Protein AF-A0A7K0YHH3-F1 (afdb_monomer)

Sequence (75 aa):
MNQEIPPGWYPDPDGKPADRYWNGSDWTSDTRPHVAKPFYSSPTPPKKSGVDSNEIALMVGIMVLLVIVAFGYEY

Secondary structure (DSSP, 8-state):
----PPSEEEE-TT--SEEEEE-SSSEEEEEEE--------S----------HHHHHHHHHHHHHHHHHHHHTT-

Structure (mmCIF, N/CA/C/O backbone):
data_AF-A0A7K0YHH3-F1
#
_entry.id   AF-A0A7K0YHH3-F1
#
loop_
_atom_site.group_PDB
_atom_site.id
_atom_site.type_symbol
_atom_site.label_atom_id
_atom_site.label_alt_id
_atom_site.label_comp_id
_atom_site.label_asym_id
_atom_site.label_entity_id
_atom_site.label_seq_id
_atom_site.pdbx_PDB_ins_code
_atom_site.Cartn_x
_atom_site.Cartn_y
_atom_site.Cartn_z
_atom_site.occupancy
_atom_site.B_iso_or_equiv
_atom_site.auth_seq_id
_atom_site.auth_comp_id
_atom_site.auth_asym_id
_atom_site.auth_atom_id
_atom_site.pdbx_PDB_model_num
ATOM 1 N N . MET A 1 1 ? 0.178 -3.213 29.158 1.00 45.38 1 MET A N 1
ATOM 2 C CA . MET A 1 1 ? 0.774 -2.609 27.949 1.00 45.38 1 MET A CA 1
ATOM 3 C C . MET A 1 1 ? -0.262 -2.757 26.852 1.00 45.38 1 MET A C 1
ATOM 5 O O . MET A 1 1 ? -0.448 -3.870 26.382 1.00 45.38 1 MET A O 1
ATOM 9 N N . ASN A 1 2 ? -1.014 -1.702 26.535 1.00 58.47 2 ASN A N 1
ATOM 10 C CA . ASN A 1 2 ? -1.979 -1.759 25.437 1.00 58.47 2 ASN A CA 1
ATOM 11 C C . ASN A 1 2 ? -1.184 -1.618 24.136 1.00 58.47 2 ASN A C 1
ATOM 13 O O . ASN A 1 2 ? -0.587 -0.572 23.898 1.00 58.47 2 ASN A O 1
ATOM 17 N N . GLN A 1 3 ? -1.092 -2.690 23.349 1.00 62.50 3 GLN A N 1
ATOM 18 C CA . GLN A 1 3 ? -0.527 -2.633 22.002 1.00 62.50 3 GLN A CA 1
ATOM 19 C C . GLN A 1 3 ? -1.523 -1.905 21.099 1.00 62.50 3 GLN A C 1
ATOM 21 O O . GLN A 1 3 ? -2.386 -2.526 20.485 1.00 62.50 3 GLN A O 1
ATOM 26 N N . GLU A 1 4 ? -1.427 -0.581 21.056 1.00 75.06 4 GLU A N 1
ATOM 27 C CA . GLU A 1 4 ? -2.135 0.228 20.073 1.00 75.06 4 GLU A CA 1
ATOM 28 C C . GLU A 1 4 ? -1.520 -0.053 18.701 1.00 75.06 4 GLU A C 1
ATOM 30 O O . GLU A 1 4 ? -0.346 0.225 18.449 1.00 75.06 4 GLU A O 1
ATOM 35 N N . ILE A 1 5 ? -2.298 -0.691 17.830 1.00 83.25 5 ILE A N 1
ATOM 36 C CA . ILE A 1 5 ? -1.884 -0.960 16.456 1.00 83.25 5 ILE A CA 1
ATOM 37 C C . ILE A 1 5 ? -1.886 0.393 15.734 1.00 83.25 5 ILE A C 1
ATOM 39 O O . ILE A 1 5 ? -2.942 1.033 15.676 1.00 83.25 5 ILE A O 1
ATOM 43 N N . PRO A 1 6 ? -0.743 0.862 15.204 1.00 86.44 6 PRO A N 1
ATOM 44 C CA . PRO A 1 6 ? -0.700 2.150 14.533 1.00 86.44 6 PRO A CA 1
ATOM 45 C C . PRO A 1 6 ? -1.554 2.120 13.257 1.00 86.44 6 PRO A C 1
ATOM 47 O O . PRO A 1 6 ? -1.713 1.063 12.646 1.00 86.44 6 PRO A O 1
ATOM 50 N N . PRO A 1 7 ? -2.099 3.264 12.819 1.00 88.25 7 PRO A N 1
ATOM 51 C CA . PRO A 1 7 ? -2.825 3.335 11.561 1.00 88.25 7 PRO A CA 1
ATOM 52 C C . PRO A 1 7 ? -1.944 2.897 10.385 1.00 88.25 7 PRO A C 1
ATOM 54 O O . PRO A 1 7 ? -0.785 3.303 10.268 1.00 88.25 7 PRO A O 1
ATOM 57 N N . GLY A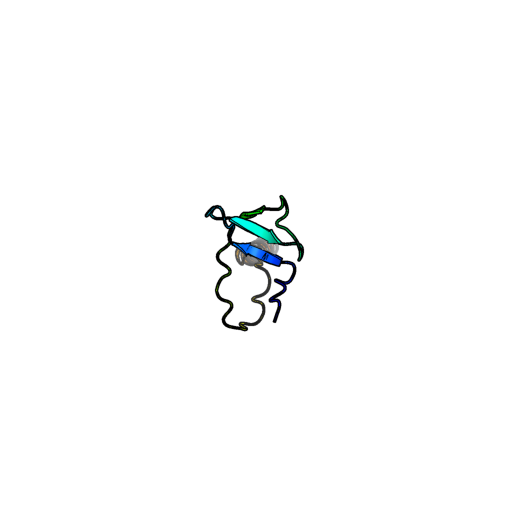 1 8 ? -2.487 2.071 9.494 1.00 86.44 8 GLY A N 1
ATOM 58 C CA . GLY A 1 8 ? -1.712 1.474 8.414 1.00 86.44 8 GLY A CA 1
ATOM 59 C C . GLY A 1 8 ? -2.457 0.405 7.626 1.00 86.44 8 GLY A C 1
ATOM 60 O O . GLY A 1 8 ? -3.602 0.074 7.902 1.00 86.44 8 GLY A O 1
ATOM 61 N N . TRP A 1 9 ? -1.784 -0.138 6.615 1.00 87.25 9 TRP A N 1
ATOM 62 C CA . TRP A 1 9 ? -2.299 -1.246 5.814 1.00 87.25 9 TRP A CA 1
ATOM 63 C C . TRP A 1 9 ? -1.858 -2.576 6.406 1.00 87.25 9 TRP A C 1
ATOM 65 O O . TRP A 1 9 ? -0.652 -2.824 6.523 1.00 87.25 9 TRP A O 1
ATOM 75 N N . TYR A 1 10 ? -2.828 -3.428 6.708 1.00 85.38 10 TYR A N 1
ATOM 76 C CA . TYR A 1 10 ? -2.618 -4.738 7.305 1.00 85.38 10 TYR A CA 1
ATOM 77 C C . TYR A 1 10 ? -3.373 -5.811 6.508 1.00 85.38 10 TYR A C 1
ATOM 79 O O . TYR A 1 10 ? -4.340 -5.477 5.819 1.00 85.38 10 TYR A O 1
ATOM 87 N N . PRO A 1 11 ? -2.956 -7.087 6.587 1.00 84.38 11 PRO A N 1
ATOM 88 C CA . PRO A 1 11 ? -3.667 -8.184 5.936 1.00 84.38 11 PRO A CA 1
ATOM 89 C C . PRO A 1 11 ? -5.132 -8.240 6.376 1.00 84.38 11 PRO A C 1
ATOM 91 O O . PRO A 1 11 ? -5.418 -8.077 7.564 1.00 84.38 11 PRO A O 1
ATOM 94 N N . ASP A 1 12 ? -6.046 -8.466 5.431 1.00 82.88 12 ASP A N 1
ATOM 95 C CA . ASP A 1 12 ? -7.473 -8.557 5.734 1.00 82.88 12 ASP A CA 1
ATOM 96 C C . ASP A 1 12 ? -7.744 -9.742 6.693 1.00 82.88 12 ASP A C 1
ATOM 98 O O . ASP A 1 12 ? -7.426 -10.886 6.343 1.00 82.88 12 ASP A O 1
ATOM 102 N N . PRO A 1 13 ? -8.330 -9.512 7.889 1.00 77.44 13 PRO A N 1
ATOM 103 C CA . PRO A 1 13 ? -8.656 -10.584 8.832 1.00 77.44 13 PRO A CA 1
ATOM 104 C C . PRO A 1 13 ? -9.678 -11.583 8.272 1.00 77.44 13 PRO A C 1
ATOM 106 O O . PRO A 1 13 ? -9.711 -12.726 8.721 1.00 77.44 13 PRO A O 1
ATOM 109 N N . ASP A 1 14 ? -10.464 -11.191 7.262 1.00 80.69 14 ASP A N 1
ATOM 110 C CA . ASP A 1 14 ? -11.378 -12.081 6.538 1.00 80.69 14 ASP A CA 1
ATOM 111 C C . ASP A 1 14 ? -10.640 -13.083 5.617 1.00 80.69 14 ASP A C 1
ATOM 113 O O . ASP A 1 14 ? -11.275 -13.878 4.923 1.00 80.69 14 ASP A O 1
ATOM 117 N N . GLY A 1 15 ? -9.302 -13.049 5.564 1.00 70.50 15 GLY A N 1
ATOM 118 C CA . GLY A 1 15 ? -8.485 -13.976 4.772 1.00 70.50 15 GLY A CA 1
ATOM 119 C C . GLY A 1 15 ? -8.501 -13.692 3.270 1.00 70.50 15 GLY A C 1
ATOM 120 O O . GLY A 1 15 ? -8.077 -14.525 2.466 1.00 70.50 15 GLY A O 1
ATOM 121 N N . LYS A 1 16 ? -8.995 -12.518 2.865 1.00 78.69 16 LYS A N 1
ATOM 122 C CA . LYS A 1 16 ? -8.953 -12.087 1.467 1.00 78.69 16 LYS A CA 1
ATOM 123 C C . LYS A 1 16 ? -7.502 -11.793 1.068 1.00 78.69 16 LYS A C 1
ATOM 125 O O . LYS A 1 16 ? -6.738 -11.294 1.892 1.00 78.69 16 LYS A O 1
ATOM 130 N N . PRO A 1 17 ? -7.119 -12.007 -0.204 1.00 80.25 17 PRO A N 1
ATOM 131 C CA . PRO A 1 17 ? -5.822 -11.582 -0.736 1.00 80.25 17 PRO A CA 1
ATOM 132 C C . PRO A 1 17 ? -5.787 -10.053 -0.955 1.00 80.25 17 PRO A C 1
ATOM 134 O O . PRO A 1 17 ? -5.451 -9.557 -2.031 1.00 80.25 17 PRO A O 1
ATOM 137 N N . ALA A 1 18 ? -6.177 -9.295 0.068 1.00 84.56 18 ALA A N 1
ATOM 138 C CA . ALA A 1 18 ? -6.242 -7.845 0.106 1.00 84.56 18 ALA A CA 1
ATOM 139 C C . ALA A 1 18 ? -5.651 -7.338 1.429 1.00 84.56 18 ALA A C 1
ATOM 141 O O . ALA A 1 18 ? -5.751 -8.001 2.459 1.00 84.56 18 ALA A O 1
ATOM 142 N N . ASP A 1 19 ? -5.045 -6.153 1.399 1.00 89.19 19 ASP A N 1
ATOM 143 C CA . ASP A 1 19 ? -4.790 -5.400 2.626 1.00 89.19 19 ASP A CA 1
ATOM 144 C C . ASP A 1 19 ? -6.010 -4.522 2.911 1.00 89.19 19 ASP A C 1
ATOM 146 O O . ASP A 1 19 ? -6.529 -3.873 1.996 1.00 89.19 19 ASP A O 1
ATOM 150 N N . ARG A 1 20 ? -6.419 -4.442 4.176 1.00 89.50 20 ARG A N 1
ATOM 151 C CA . ARG A 1 20 ? -7.413 -3.482 4.665 1.00 89.50 20 ARG A CA 1
ATOM 152 C C . ARG A 1 20 ? -6.711 -2.386 5.467 1.00 89.50 20 ARG A C 1
ATOM 154 O O . ARG A 1 20 ? -5.660 -2.616 6.070 1.00 89.50 20 ARG A O 1
ATOM 161 N N . TYR A 1 21 ? -7.244 -1.173 5.431 1.00 88.19 21 TYR A N 1
ATOM 162 C CA . TYR A 1 21 ? -6.682 -0.068 6.199 1.00 88.19 21 TYR A CA 1
ATOM 163 C C . TYR A 1 21 ? -7.216 -0.073 7.639 1.00 88.19 21 TYR A C 1
ATOM 165 O O . TYR A 1 21 ? -8.414 -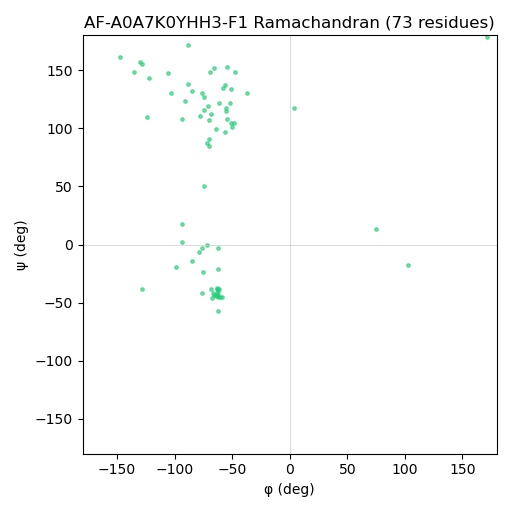0.211 7.878 1.00 88.19 21 TYR A O 1
ATOM 173 N N . TRP A 1 22 ? -6.313 0.063 8.604 1.00 88.62 22 TRP A N 1
ATOM 174 C CA . TRP A 1 22 ? -6.599 0.260 10.021 1.00 88.62 22 TRP A CA 1
ATOM 175 C C . TRP A 1 22 ? -6.369 1.729 10.362 1.00 88.62 22 TRP A C 1
ATOM 177 O O . TRP A 1 22 ? -5.316 2.273 10.029 1.00 88.62 22 TRP A O 1
ATOM 187 N N . ASN A 1 23 ? -7.325 2.377 11.028 1.00 87.00 23 ASN A N 1
ATOM 188 C CA . ASN A 1 23 ? -7.230 3.804 11.362 1.00 87.00 23 ASN A CA 1
ATOM 189 C C . ASN A 1 23 ? -6.651 4.086 12.765 1.00 87.00 23 ASN A C 1
ATOM 191 O O . ASN A 1 23 ? -6.545 5.246 13.152 1.00 87.00 23 ASN A O 1
ATOM 195 N N . GLY A 1 24 ? -6.259 3.052 13.516 1.00 89.06 24 GLY A N 1
ATOM 196 C CA . GLY A 1 24 ? -5.813 3.167 14.911 1.00 89.06 24 GLY A CA 1
ATOM 197 C C . GLY A 1 24 ? -6.869 2.732 15.935 1.00 89.06 24 GLY A C 1
ATOM 198 O O . GLY A 1 24 ? -6.520 2.426 17.071 1.00 89.06 24 GLY A O 1
ATOM 199 N N . SER A 1 25 ? -8.138 2.656 15.536 1.00 87.00 25 SER A N 1
ATOM 200 C CA . SER A 1 25 ? -9.264 2.239 16.384 1.00 87.00 25 SER A CA 1
ATOM 201 C C . SER A 1 25 ? -10.101 1.132 15.746 1.00 87.00 25 SER A C 1
ATOM 203 O O . SER A 1 25 ? -10.489 0.203 16.446 1.00 87.00 25 SER A O 1
ATOM 205 N N . ASP A 1 26 ? -10.312 1.196 14.427 1.00 87.75 26 ASP A N 1
ATOM 206 C CA . ASP A 1 26 ? -11.145 0.274 13.657 1.00 87.75 26 ASP A CA 1
ATOM 207 C C . ASP A 1 26 ? -10.612 0.059 12.227 1.00 87.75 26 ASP A C 1
ATOM 209 O O . ASP A 1 26 ? -9.845 0.856 11.669 1.00 87.75 26 ASP A O 1
ATOM 213 N N . TRP A 1 27 ? -11.059 -1.033 11.605 1.00 87.00 27 TRP A N 1
ATOM 214 C CA . TRP A 1 27 ? -10.827 -1.319 10.190 1.00 87.00 27 TRP A CA 1
ATOM 215 C C . TRP A 1 27 ? -11.745 -0.467 9.307 1.00 87.00 27 TRP A C 1
ATOM 217 O O . TRP A 1 27 ? -12.959 -0.455 9.508 1.00 87.00 27 TRP A O 1
ATOM 227 N N . THR A 1 28 ? -11.194 0.206 8.296 1.00 86.44 28 THR A N 1
ATOM 228 C CA . THR A 1 28 ? -11.984 0.991 7.335 1.00 86.44 28 THR A CA 1
ATOM 229 C C . THR A 1 28 ? -12.449 0.134 6.153 1.00 86.44 28 THR A C 1
ATOM 231 O O . THR A 1 28 ? -12.053 -1.021 5.991 1.00 86.44 28 THR A O 1
ATOM 234 N N . SER A 1 29 ? -13.315 0.701 5.305 1.00 86.69 29 SER A N 1
ATOM 235 C CA . SER A 1 29 ? -13.750 0.058 4.052 1.00 86.69 29 SER A CA 1
ATOM 236 C C . SER A 1 29 ? -12.694 0.117 2.942 1.00 86.69 29 SER A C 1
ATOM 238 O O . SER A 1 29 ? -12.909 -0.438 1.866 1.00 86.69 29 SER A O 1
ATOM 240 N N . ASP A 1 30 ? -11.558 0.776 3.182 1.00 86.44 30 ASP A N 1
ATOM 241 C CA . ASP A 1 30 ? -10.482 0.882 2.209 1.00 86.44 30 ASP A CA 1
ATOM 242 C C . ASP A 1 30 ? -9.732 -0.446 2.123 1.00 86.44 30 ASP A C 1
ATOM 244 O O . ASP A 1 30 ? -9.085 -0.898 3.074 1.00 86.44 30 ASP A O 1
ATOM 248 N N . THR A 1 31 ? -9.807 -1.066 0.950 1.00 88.62 31 THR A N 1
ATOM 249 C CA . THR A 1 31 ? -9.068 -2.285 0.625 1.00 88.62 31 THR A CA 1
ATOM 250 C C . THR A 1 31 ? -8.194 -2.053 -0.590 1.00 88.62 31 THR A C 1
ATOM 252 O O . THR A 1 31 ? -8.608 -1.393 -1.544 1.00 88.62 31 THR A O 1
ATOM 255 N N . ARG A 1 32 ? -7.008 -2.649 -0.595 1.00 82.81 32 ARG A N 1
ATOM 256 C CA . ARG A 1 32 ? -6.125 -2.682 -1.762 1.00 82.81 32 ARG A CA 1
ATOM 257 C C . ARG A 1 32 ? -5.700 -4.119 -2.054 1.00 82.81 32 ARG A C 1
ATOM 259 O O . ARG A 1 32 ? -5.675 -4.930 -1.127 1.00 82.81 32 ARG A O 1
ATOM 266 N N . PRO A 1 33 ? -5.330 -4.450 -3.302 1.00 80.38 33 PRO A N 1
ATOM 267 C CA . PRO A 1 33 ? -4.734 -5.745 -3.605 1.00 80.38 33 PRO A CA 1
ATOM 268 C C . PRO A 1 33 ? -3.566 -6.012 -2.656 1.00 80.38 33 PRO A C 1
ATOM 270 O O . PRO A 1 33 ? -2.744 -5.115 -2.439 1.00 80.38 33 PRO A O 1
ATOM 273 N N . HIS A 1 34 ? -3.496 -7.218 -2.085 1.00 74.75 34 HIS A N 1
ATOM 274 C CA . HIS A 1 34 ? -2.346 -7.625 -1.287 1.00 74.75 34 HIS A CA 1
ATOM 275 C C . HIS A 1 34 ? -1.170 -7.805 -2.241 1.00 74.75 34 HIS A C 1
ATOM 277 O O . HIS A 1 34 ? -0.897 -8.887 -2.760 1.00 74.75 34 HIS A O 1
ATOM 283 N N . VAL A 1 35 ? -0.494 -6.700 -2.536 1.00 67.50 35 VAL A N 1
ATOM 284 C CA . VAL A 1 35 ? 0.814 -6.747 -3.159 1.00 67.50 35 VAL A CA 1
ATOM 285 C C . VAL A 1 35 ? 1.705 -7.294 -2.066 1.00 67.50 35 VAL A C 1
ATOM 287 O O . VAL A 1 35 ? 1.963 -6.588 -1.089 1.00 67.50 35 VAL A O 1
ATOM 290 N N . ALA A 1 36 ? 2.124 -8.556 -2.200 1.00 62.81 36 ALA A N 1
ATOM 291 C CA . ALA A 1 36 ? 3.217 -9.087 -1.405 1.00 62.81 36 ALA A CA 1
ATOM 292 C C . ALA A 1 36 ? 4.328 -8.048 -1.511 1.00 62.81 36 ALA A C 1
ATOM 294 O O . ALA A 1 36 ? 4.907 -7.879 -2.587 1.00 62.81 36 ALA A O 1
ATOM 295 N N . LYS A 1 37 ? 4.526 -7.256 -0.447 1.00 59.00 37 LYS A N 1
ATOM 296 C CA . LYS A 1 37 ? 5.583 -6.254 -0.437 1.00 59.00 37 LYS A CA 1
ATOM 297 C C . LYS A 1 37 ? 6.824 -7.074 -0.755 1.00 59.00 37 LYS A C 1
ATOM 299 O O . LYS A 1 37 ? 7.091 -8.005 0.013 1.00 59.00 37 LYS A O 1
ATOM 304 N N . PRO A 1 38 ? 7.525 -6.833 -1.882 1.00 52.72 38 PRO A N 1
ATOM 305 C CA . PRO A 1 38 ? 8.809 -7.478 -2.063 1.00 52.72 38 PRO A CA 1
ATOM 306 C C . PRO A 1 38 ? 9.559 -7.151 -0.782 1.00 52.72 38 PRO A C 1
ATOM 308 O O . PRO A 1 38 ? 9.587 -5.982 -0.389 1.00 52.72 38 PRO A O 1
ATOM 311 N N . PHE A 1 39 ? 9.996 -8.176 -0.047 1.00 50.41 39 PHE A N 1
ATOM 312 C CA . PHE A 1 39 ? 10.795 -7.971 1.150 1.00 50.41 39 PHE A CA 1
ATOM 313 C C . PHE A 1 39 ? 11.927 -7.049 0.711 1.00 50.41 39 PHE A C 1
ATOM 315 O O . PHE A 1 39 ? 12.793 -7.454 -0.064 1.00 50.41 39 PHE A O 1
ATOM 322 N N . TYR A 1 40 ? 11.841 -5.773 1.088 1.00 44.53 40 TYR A N 1
ATOM 323 C CA . TYR A 1 40 ? 12.859 -4.800 0.762 1.00 44.53 40 TYR A CA 1
ATOM 324 C C . TYR A 1 40 ? 14.056 -5.197 1.617 1.00 44.53 40 TYR A C 1
ATOM 326 O O . TYR A 1 40 ? 14.190 -4.770 2.761 1.00 44.53 40 TYR A O 1
ATOM 334 N N . SER A 1 41 ? 14.921 -6.045 1.069 1.00 49.56 41 SER A N 1
ATOM 335 C CA . SER A 1 41 ? 16.335 -6.013 1.399 1.00 49.56 41 SER A CA 1
ATOM 336 C C . SER A 1 41 ? 16.788 -4.585 1.087 1.00 49.56 41 SER A C 1
ATOM 338 O O . SER A 1 41 ? 16.984 -4.230 -0.074 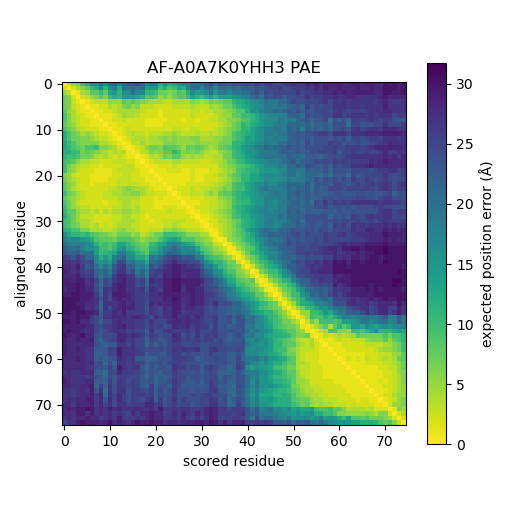1.00 49.56 41 SER A O 1
ATOM 340 N N . SER A 1 42 ? 16.837 -3.704 2.082 1.00 50.91 42 SER A N 1
ATOM 341 C CA . SER A 1 42 ? 17.401 -2.362 1.906 1.00 50.91 42 SER A CA 1
ATOM 342 C C . SER A 1 42 ? 18.829 -2.454 1.340 1.00 50.91 42 SER A C 1
ATOM 344 O O . SER A 1 42 ? 19.552 -3.381 1.700 1.00 50.91 42 SER A O 1
ATOM 346 N N . PRO A 1 43 ? 19.347 -1.452 0.609 1.00 50.03 43 PRO A N 1
ATOM 347 C CA . PRO A 1 43 ? 18.724 -0.576 -0.373 1.00 50.03 43 PRO A CA 1
ATOM 348 C C . PRO A 1 43 ? 19.516 -0.680 -1.693 1.00 50.03 43 PRO A C 1
ATOM 350 O O . PRO A 1 43 ? 20.645 -0.197 -1.785 1.00 50.03 43 PRO A O 1
ATOM 353 N N . THR A 1 44 ? 18.972 -1.278 -2.752 1.00 57.09 44 THR A N 1
ATOM 354 C CA . THR A 1 44 ? 19.583 -1.052 -4.072 1.00 57.09 44 THR A CA 1
ATOM 355 C C . THR A 1 44 ? 19.195 0.368 -4.504 1.00 57.09 44 THR A C 1
ATOM 357 O O . THR A 1 44 ? 18.006 0.690 -4.432 1.00 57.09 44 THR A O 1
ATOM 360 N N . PRO A 1 45 ? 20.151 1.245 -4.876 1.00 58.62 45 PRO A N 1
ATOM 361 C CA . PRO A 1 45 ? 19.872 2.619 -5.298 1.00 58.62 45 PRO A CA 1
ATOM 362 C C . PRO A 1 45 ? 18.731 2.644 -6.315 1.00 58.62 45 PRO A C 1
ATOM 364 O O . PRO A 1 45 ? 18.596 1.676 -7.069 1.00 58.62 45 PRO A O 1
ATOM 367 N N . PRO A 1 46 ? 17.910 3.713 -6.348 1.00 52.88 46 PRO A N 1
ATOM 368 C CA . PRO A 1 46 ? 16.752 3.776 -7.223 1.00 52.88 46 PRO A CA 1
ATOM 369 C C . PRO A 1 46 ? 17.236 3.508 -8.640 1.00 52.88 46 PRO A C 1
ATOM 371 O O . PRO A 1 46 ? 17.938 4.330 -9.237 1.00 52.88 46 PRO A O 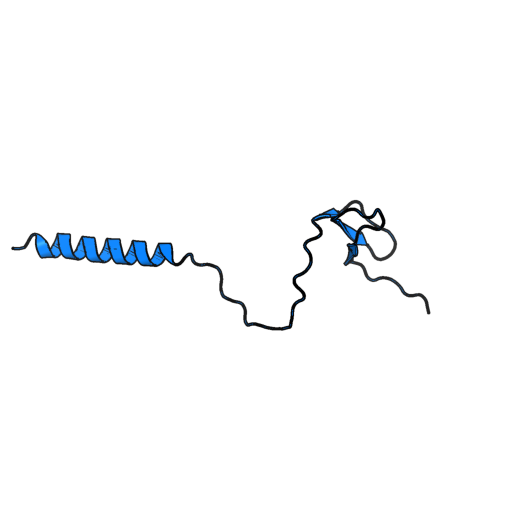1
ATOM 374 N N . LYS A 1 47 ? 16.911 2.322 -9.166 1.00 47.97 47 LYS A N 1
ATOM 375 C CA . LYS A 1 47 ? 17.106 2.034 -10.575 1.00 47.97 47 LYS A CA 1
ATOM 376 C C . LYS A 1 47 ? 16.167 3.009 -11.262 1.00 47.97 47 LYS A C 1
ATOM 378 O O . LYS A 1 47 ? 14.951 2.837 -11.213 1.00 47.97 47 LYS A O 1
ATOM 383 N N . LYS A 1 48 ? 16.761 4.106 -11.742 1.00 44.88 48 LYS A N 1
ATOM 384 C CA . LYS A 1 48 ? 16.106 5.175 -12.482 1.00 44.88 48 LYS A CA 1
ATOM 385 C C . LYS A 1 48 ? 15.055 4.553 -13.388 1.00 44.88 48 LYS A C 1
ATOM 387 O O . LYS A 1 48 ? 15.353 3.575 -14.073 1.00 44.88 48 LYS A O 1
ATOM 392 N N . SER A 1 49 ? 13.859 5.133 -13.291 1.00 45.91 49 SER A N 1
ATOM 393 C CA . SER A 1 49 ? 12.807 5.189 -14.299 1.00 45.91 49 SER A CA 1
ATOM 394 C C . SER A 1 49 ? 13.157 4.413 -15.558 1.00 45.91 49 SER A C 1
ATOM 396 O O . SER A 1 49 ? 14.120 4.772 -16.238 1.00 45.91 49 SER A O 1
ATOM 398 N N . GLY A 1 50 ? 12.374 3.376 -15.857 1.00 50.88 50 GLY A N 1
ATOM 399 C CA . GLY A 1 50 ? 12.368 2.766 -17.178 1.00 50.88 50 GLY A CA 1
ATOM 400 C C . GLY A 1 50 ? 12.199 3.866 -18.219 1.00 50.88 50 GLY A 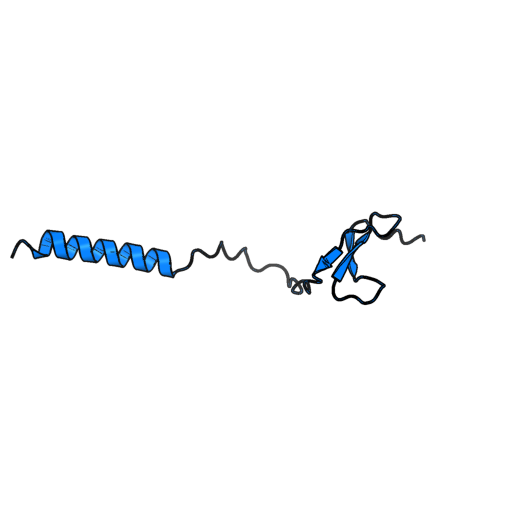C 1
ATOM 401 O O . GLY A 1 50 ? 11.121 4.421 -18.375 1.00 50.88 50 GLY A O 1
ATOM 402 N N . VAL A 1 51 ? 13.312 4.248 -18.833 1.00 50.47 51 VAL A N 1
ATOM 403 C CA . VAL A 1 51 ? 13.328 4.780 -20.182 1.00 50.47 51 VAL A CA 1
ATOM 404 C C . VAL A 1 51 ? 13.589 3.543 -21.005 1.00 50.47 51 VAL A C 1
ATOM 406 O O . VAL A 1 51 ? 14.658 2.926 -20.911 1.00 50.47 51 VAL A O 1
ATOM 409 N N . ASP A 1 52 ? 12.549 3.117 -21.699 1.00 52.16 52 ASP A N 1
ATOM 410 C CA . ASP A 1 52 ? 12.567 1.940 -22.535 1.00 52.16 52 ASP A CA 1
ATOM 411 C C . ASP A 1 52 ? 13.725 2.112 -23.521 1.00 52.16 52 ASP A C 1
ATOM 413 O O . ASP A 1 52 ? 13.764 3.039 -24.326 1.00 52.16 52 ASP A O 1
ATOM 417 N N . SER A 1 53 ? 14.743 1.252 -23.426 1.00 57.88 53 SER A N 1
ATOM 418 C CA . SER A 1 53 ? 15.971 1.376 -24.229 1.00 57.88 53 SER A CA 1
ATOM 419 C C . SER A 1 53 ? 15.718 1.247 -25.743 1.00 57.88 53 SER A C 1
ATOM 421 O O . SER A 1 53 ? 16.638 1.405 -26.541 1.00 57.88 53 SER A O 1
ATOM 423 N N . ASN A 1 54 ? 14.469 0.988 -26.139 1.00 54.94 54 ASN A N 1
ATOM 424 C CA . ASN A 1 54 ? 13.997 1.000 -27.515 1.00 54.94 54 ASN A CA 1
ATOM 425 C C . ASN A 1 54 ? 13.807 2.428 -28.082 1.00 54.94 54 ASN A C 1
ATOM 427 O O . ASN A 1 54 ? 13.937 2.597 -29.292 1.00 54.94 54 ASN A O 1
ATOM 431 N N . GLU A 1 55 ? 13.598 3.459 -27.253 1.00 57.06 55 GLU A N 1
ATOM 432 C CA . GLU A 1 55 ? 13.334 4.831 -27.716 1.00 57.06 55 GLU A CA 1
ATOM 433 C C . GLU A 1 55 ? 14.615 5.527 -28.210 1.00 57.06 55 GLU A C 1
ATOM 435 O O . GLU A 1 55 ? 14.640 6.143 -29.278 1.00 57.06 55 GLU A O 1
ATOM 440 N N . ILE A 1 56 ? 15.729 5.349 -27.487 1.00 62.78 56 ILE A N 1
ATOM 441 C CA . ILE A 1 56 ? 17.034 5.918 -27.867 1.00 62.78 56 ILE A CA 1
ATOM 442 C C . ILE A 1 56 ? 17.574 5.247 -29.139 1.00 62.78 56 ILE A C 1
ATOM 444 O O . ILE A 1 56 ? 18.133 5.920 -30.005 1.00 62.78 56 ILE A O 1
ATOM 448 N N . AL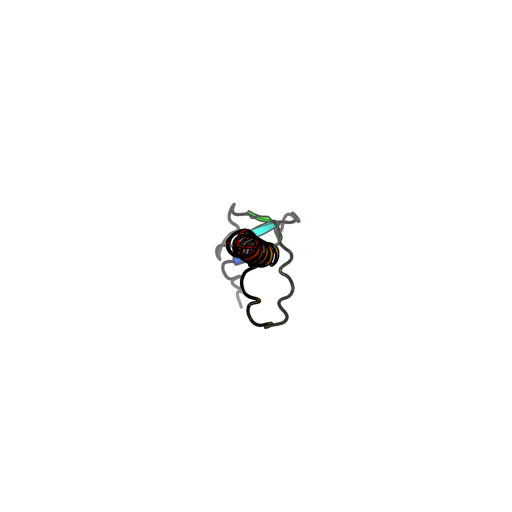A A 1 57 ? 17.375 3.934 -29.294 1.00 69.94 57 ALA A N 1
ATOM 449 C CA . ALA A 1 57 ? 17.799 3.208 -30.492 1.00 69.94 57 ALA A CA 1
ATOM 450 C C . ALA A 1 57 ? 17.063 3.697 -31.753 1.00 69.94 57 ALA A C 1
ATOM 452 O O . ALA A 1 57 ? 17.679 3.842 -32.810 1.00 69.94 57 ALA A O 1
ATOM 453 N N . LEU A 1 58 ? 15.769 4.010 -31.628 1.00 74.94 58 LEU A N 1
ATOM 454 C CA . LEU A 1 58 ? 14.967 4.554 -32.721 1.00 74.94 58 LEU A CA 1
ATOM 455 C C . LEU A 1 58 ? 15.444 5.957 -33.129 1.00 74.94 58 LEU A C 1
ATOM 457 O O . LEU A 1 58 ? 15.621 6.219 -34.317 1.00 74.94 58 LEU A O 1
ATOM 461 N N . MET A 1 59 ? 15.739 6.828 -32.157 1.00 70.25 59 MET A N 1
ATOM 462 C CA . MET A 1 59 ? 16.274 8.174 -32.412 1.00 70.25 59 MET A CA 1
ATOM 463 C C . MET A 1 59 ? 17.623 8.139 -33.147 1.00 70.25 59 MET A C 1
ATOM 465 O O . MET A 1 59 ? 17.814 8.858 -34.129 1.00 70.25 59 MET A O 1
ATOM 469 N N . VAL A 1 60 ? 18.549 7.274 -32.717 1.00 81.62 60 VAL A N 1
ATOM 470 C CA . VAL A 1 60 ? 19.862 7.123 -33.368 1.00 81.62 60 VAL A CA 1
ATOM 471 C C . VAL A 1 60 ? 19.713 6.550 -34.778 1.00 81.62 60 VAL A C 1
ATOM 473 O O . VAL A 1 60 ? 20.345 7.052 -35.706 1.00 81.62 60 VAL A O 1
ATOM 476 N N . GLY A 1 61 ? 18.845 5.552 -34.964 1.00 83.06 61 GLY A N 1
ATOM 477 C CA . GLY A 1 61 ? 18.558 4.985 -36.282 1.00 83.06 61 GLY A CA 1
ATOM 478 C C . GLY A 1 61 ? 18.023 6.027 -37.268 1.00 83.06 61 GLY A C 1
ATOM 479 O O . GLY A 1 61 ? 18.509 6.107 -38.394 1.00 83.06 61 GLY A O 1
ATOM 480 N N . ILE A 1 62 ? 17.082 6.873 -36.833 1.00 87.00 62 ILE A N 1
ATOM 481 C CA . ILE A 1 62 ? 16.535 7.961 -37.658 1.00 87.00 62 ILE A CA 1
ATOM 482 C C . ILE A 1 62 ? 17.619 8.990 -37.990 1.00 87.00 62 ILE A C 1
ATOM 484 O O . ILE A 1 62 ? 17.736 9.395 -39.142 1.00 87.00 62 ILE A O 1
ATOM 488 N N . MET A 1 63 ? 18.443 9.391 -37.018 1.00 86.69 63 MET A N 1
ATOM 489 C CA . MET A 1 63 ? 19.502 10.378 -37.246 1.00 86.69 63 MET A CA 1
ATOM 490 C C . MET A 1 63 ? 20.540 9.884 -38.263 1.00 86.69 63 MET A C 1
ATOM 492 O O . MET A 1 63 ? 20.867 10.606 -39.202 1.00 86.69 63 MET A O 1
ATOM 496 N N . VAL A 1 64 ? 20.995 8.634 -38.138 1.00 89.00 64 VAL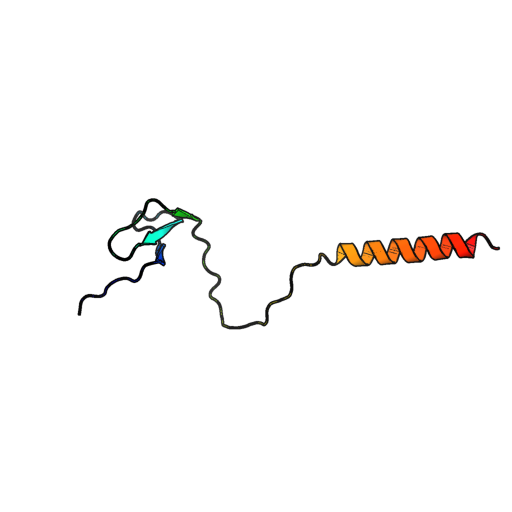 A N 1
ATOM 497 C CA . VAL A 1 64 ? 21.927 8.022 -39.098 1.00 89.00 64 VAL A CA 1
ATOM 498 C C . VAL A 1 64 ? 21.296 7.915 -40.485 1.00 89.00 64 VAL A C 1
ATOM 500 O O . VAL A 1 64 ? 21.950 8.231 -41.476 1.00 89.00 64 VAL A O 1
ATOM 503 N N . LEU A 1 65 ? 20.019 7.533 -40.569 1.00 88.12 65 LEU A N 1
ATOM 504 C CA . LEU A 1 65 ? 19.300 7.461 -41.839 1.00 88.12 65 LEU A CA 1
ATOM 505 C C . LEU A 1 65 ? 19.202 8.841 -42.502 1.00 88.12 65 LEU A C 1
ATOM 507 O O . LEU A 1 65 ? 19.470 8.952 -43.694 1.00 88.12 65 LEU A O 1
ATOM 511 N N . LEU A 1 66 ? 18.903 9.899 -41.741 1.00 88.81 66 LEU A N 1
ATOM 512 C CA . LEU A 1 66 ? 18.867 11.273 -42.252 1.00 88.81 66 LEU A CA 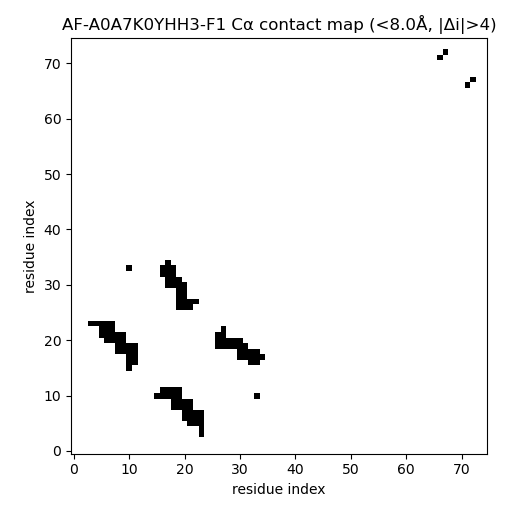1
ATOM 513 C C . LEU A 1 66 ? 20.235 11.751 -42.747 1.00 88.81 66 LEU A C 1
ATOM 515 O O . LEU A 1 66 ? 20.294 12.437 -43.761 1.00 88.81 66 LEU A O 1
ATOM 519 N N . VAL A 1 67 ? 21.326 11.375 -42.077 1.00 88.81 67 VAL A N 1
ATOM 520 C CA . VAL A 1 67 ? 22.693 11.687 -42.525 1.00 88.81 67 VAL A CA 1
ATOM 521 C C . VAL A 1 67 ? 23.021 10.936 -43.816 1.00 88.81 67 VAL A C 1
ATOM 523 O O . VAL A 1 67 ? 23.505 11.541 -44.764 1.00 88.81 67 VAL A O 1
ATOM 526 N N . ILE A 1 68 ? 22.717 9.641 -43.905 1.00 87.31 68 ILE A N 1
ATOM 527 C CA . ILE A 1 68 ? 22.954 8.862 -45.130 1.00 87.31 68 ILE A CA 1
ATOM 528 C C . ILE A 1 68 ? 22.134 9.413 -46.294 1.00 87.31 68 ILE A C 1
ATOM 530 O O . ILE A 1 68 ? 22.637 9.500 -47.402 1.00 87.31 68 ILE A O 1
ATOM 534 N N . VAL A 1 69 ? 20.891 9.817 -46.052 1.00 87.19 69 VAL A N 1
ATOM 535 C CA . VAL A 1 69 ? 20.055 10.495 -47.044 1.00 87.19 69 VAL A CA 1
ATOM 536 C C . VAL A 1 69 ? 20.705 11.824 -47.436 1.00 87.19 69 VAL A C 1
ATOM 538 O O . VAL A 1 69 ? 21.038 12.016 -48.596 1.00 87.19 69 VAL A O 1
ATOM 541 N N . ALA A 1 70 ? 20.963 12.723 -46.488 1.00 82.12 70 ALA A N 1
ATOM 542 C CA . ALA A 1 70 ? 21.467 14.065 -46.781 1.00 82.12 70 ALA A CA 1
ATOM 543 C C . ALA A 1 70 ? 22.841 14.079 -47.473 1.00 82.12 70 ALA A C 1
ATOM 545 O O . ALA A 1 70 ? 23.059 14.905 -48.350 1.00 82.12 70 ALA A O 1
ATOM 546 N N . PHE A 1 71 ? 23.753 13.183 -47.091 1.00 83.31 71 PHE A N 1
ATOM 547 C CA . PHE A 1 71 ? 25.116 13.126 -47.633 1.00 83.31 71 PHE A CA 1
ATOM 548 C C . PHE A 1 71 ? 25.298 12.065 -48.726 1.00 83.31 71 PHE A C 1
ATOM 550 O O . PHE A 1 71 ? 26.252 12.133 -49.492 1.00 83.31 71 PHE A O 1
ATOM 557 N N . GLY A 1 72 ? 24.411 11.073 -48.806 1.00 71.06 72 GLY A N 1
ATOM 558 C CA . GLY A 1 72 ? 24.449 10.019 -49.822 1.00 71.06 72 GLY A CA 1
ATOM 559 C C . GLY A 1 72 ? 23.774 10.402 -51.136 1.00 71.06 72 GLY A C 1
ATOM 560 O O . GLY A 1 72 ? 24.009 9.727 -52.130 1.00 71.06 72 GLY A O 1
ATOM 561 N N . TYR A 1 73 ? 22.983 11.481 -51.171 1.00 64.50 73 TYR A N 1
ATOM 562 C CA . TYR A 1 73 ? 22.494 12.069 -52.427 1.00 64.50 73 TYR A CA 1
ATOM 563 C C . TYR A 1 73 ? 23.540 12.933 -53.150 1.00 64.50 73 TYR A C 1
ATOM 565 O O . TYR A 1 73 ? 23.286 13.359 -54.273 1.00 64.50 73 TYR A O 1
ATOM 573 N N . GLU A 1 74 ? 24.706 13.169 -52.540 1.00 62.72 74 GLU A N 1
ATOM 574 C CA . GLU A 1 74 ? 25.775 14.002 -53.109 1.00 62.72 74 GLU A CA 1
ATOM 575 C C . GLU A 1 74 ? 26.828 13.190 -53.907 1.00 62.72 74 GLU A C 1
ATOM 577 O O . GLU A 1 74 ? 27.929 13.684 -54.154 1.00 62.72 74 GLU A O 1
ATOM 582 N N . TYR A 1 75 ? 26.512 11.950 -54.314 1.00 56.50 75 TYR A N 1
ATOM 583 C CA . TYR A 1 75 ? 27.361 11.086 -55.155 1.00 56.50 75 TYR A CA 1
ATOM 584 C C . TYR A 1 75 ? 26.651 10.614 -56.425 1.00 56.50 75 TYR A C 1
ATOM 586 O O . TYR A 1 75 ? 25.498 10.137 -56.321 1.00 56.50 75 TYR A O 1
#

Foldseek 3Di:
DPPQDDWDWDPDPVNDQWTFTDHRPDTDPDIDHNPVPPPPPDDDPPPPDPPP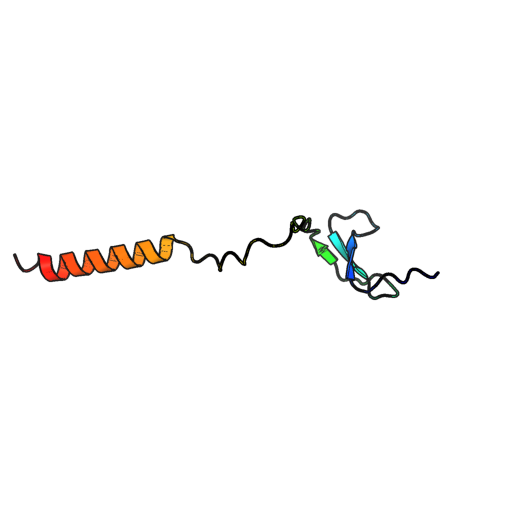PVVVVVVVVVVVVVVCVVVVVVD

Nearest PDB structures (foldseek):
  8dwr-assembly2_D  TM=5.972E-01  e=3.182E+00  Mycobacterium tuberculosis

Solvent-accessible surface area (backbone atoms only — not comparable to full-atom values): 4840 Å² total; per-residue (Å²): 133,83,84,75,57,71,58,43,78,40,76,29,89,87,70,51,81,27,25,28,32,32,71,52,86,52,76,53,90,53,67,45,77,51,67,75,70,73,80,75,71,81,77,75,73,84,77,70,74,90,68,63,74,67,56,62,53,52,54,52,52,51,53,54,49,53,47,48,52,70,61,56,70,76,112

Radius of gyration: 26.31 Å; Cα contacts (8 Å, |Δi|>4): 58; chains: 1; bounding box: 41×28×83 Å

Mean predicted aligned error: 16.5 Å

pLDDT: mean 72.82, std 15.18, range [44.53, 89.5]